Protein AF-X1AQZ6-F1 (afdb_monomer_lite)

Foldseek 3Di:
DVVVLVVVVLVVLVVLLVLVVQLVVLLVVLVVLVPDPDRDPVSVVVNLVSLLSNLVSLVLLLCQAPVDPQPADPNDGDDDDPPRHHLVSQVFPVVQLVVFAADSVQQVLSVQQNVPSVPPPPPPPLPDDPNNDRDPSVSSSVRSVSSVVSSLVRGDPVCVCSNPVPPD

pLDDT: mean 79.29, std 16.08, range [30.14, 97.0]

Sequence (168 aa):
MKLKKDKKLEKIAEDVKYEIYMFRLTTKYLYCYSNKVNTNEKDKFLINVLLESFGIHAYNLFKFFYQGEREKKNNRQIKRKSSDVIAEDFHIRRRFFRSDRTPKQKLKIIENKRNKQIAHLTYNRIYKNKRTKPWNFGLISKYMEQTIEAFIKSLPAKHDRLFNQNQR

Organism: NCBI:txid412755

Radius of gyration: 17.62 Å; chains: 1; bounding box: 47×35×47 Å

Structure (mmCIF, N/CA/C/O backbone):
data_AF-X1AQZ6-F1
#
_entry.id   AF-X1AQZ6-F1
#
loop_
_atom_site.group_PDB
_atom_site.id
_atom_site.type_symbol
_atom_site.label_atom_id
_atom_site.label_alt_id
_atom_site.label_comp_id
_atom_site.label_asym_id
_atom_site.label_entity_id
_atom_site.label_seq_id
_atom_site.pdbx_PDB_ins_code
_atom_site.Cartn_x
_atom_site.Cartn_y
_atom_site.Cartn_z
_atom_site.occupancy
_atom_site.B_iso_or_equiv
_atom_site.auth_seq_id
_atom_site.auth_comp_id
_atom_site.auth_asym_id
_atom_site.auth_atom_id
_atom_site.pdbx_PDB_model_num
ATOM 1 N N . MET A 1 1 ? 26.313 6.372 -17.612 1.00 50.22 1 MET A N 1
ATOM 2 C CA . MET A 1 1 ? 24.942 6.926 -17.451 1.00 50.22 1 MET A CA 1
ATOM 3 C C . MET A 1 1 ? 23.898 5.885 -17.005 1.00 50.22 1 MET A C 1
ATOM 5 O O . MET A 1 1 ? 23.156 6.187 -16.080 1.00 50.22 1 MET A O 1
ATOM 9 N N . LYS A 1 2 ? 23.870 4.655 -17.564 1.00 50.53 2 LYS A N 1
ATOM 10 C CA . LYS A 1 2 ? 22.982 3.547 -17.116 1.00 50.53 2 LYS A CA 1
ATOM 11 C C . LYS A 1 2 ? 23.160 3.145 -15.636 1.00 50.53 2 LYS A C 1
ATOM 13 O O . LYS A 1 2 ? 22.180 3.113 -14.906 1.00 50.53 2 LYS A O 1
ATOM 18 N N . LEU A 1 3 ? 24.399 2.979 -15.160 1.00 50.09 3 LEU A N 1
ATOM 19 C CA . LEU A 1 3 ? 24.708 2.601 -13.764 1.00 50.09 3 LEU A CA 1
ATOM 20 C C . LEU A 1 3 ? 24.138 3.553 -12.690 1.00 50.09 3 LEU A C 1
ATOM 22 O O . LEU A 1 3 ? 23.701 3.096 -11.640 1.00 50.09 3 LEU A O 1
ATOM 26 N N . LYS A 1 4 ? 24.101 4.873 -12.941 1.00 56.81 4 LYS A N 1
ATOM 27 C CA . LYS A 1 4 ? 23.500 5.847 -12.003 1.00 56.81 4 LYS A CA 1
ATOM 28 C C . LYS A 1 4 ? 21.971 5.731 -11.943 1.00 56.81 4 LYS A C 1
ATOM 30 O O . LYS A 1 4 ? 21.385 6.006 -10.901 1.00 56.81 4 LYS A O 1
ATOM 35 N N . LYS A 1 5 ? 21.330 5.342 -13.051 1.00 62.75 5 LYS A N 1
ATOM 36 C CA . LYS A 1 5 ? 19.875 5.147 -13.123 1.00 62.75 5 LYS A CA 1
ATOM 37 C C . LYS A 1 5 ? 19.458 3.855 -12.417 1.00 62.75 5 LYS A C 1
ATOM 39 O O . LYS A 1 5 ? 18.471 3.871 -11.691 1.00 62.75 5 LYS A O 1
ATOM 44 N N . ASP A 1 6 ? 20.256 2.800 -12.559 1.00 68.44 6 ASP A N 1
ATOM 45 C CA . ASP A 1 6 ? 20.024 1.508 -11.905 1.00 68.44 6 ASP A CA 1
ATOM 46 C C . ASP A 1 6 ? 20.158 1.616 -10.375 1.00 68.44 6 ASP A C 1
ATOM 48 O O . ASP A 1 6 ? 19.221 1.260 -9.669 1.00 68.44 6 ASP A O 1
ATOM 52 N N . LYS A 1 7 ? 21.223 2.252 -9.857 1.00 74.12 7 LYS A N 1
ATOM 53 C CA . LYS A 1 7 ? 21.372 2.508 -8.406 1.00 74.12 7 LYS A CA 1
ATOM 54 C C . LYS A 1 7 ? 20.237 3.352 -7.814 1.00 74.12 7 LYS A C 1
ATOM 56 O O . LYS A 1 7 ? 19.836 3.165 -6.670 1.00 74.12 7 LYS A O 1
ATOM 61 N N . LYS A 1 8 ? 19.707 4.308 -8.587 1.00 82.00 8 LYS A N 1
ATOM 62 C CA . LYS A 1 8 ? 18.558 5.120 -8.161 1.00 82.00 8 LYS A CA 1
ATOM 63 C C . LYS A 1 8 ? 17.284 4.275 -8.076 1.00 82.00 8 LYS A C 1
ATOM 65 O O . LYS A 1 8 ? 16.515 4.457 -7.142 1.00 82.00 8 LYS A O 1
ATOM 70 N N . LEU A 1 9 ? 17.065 3.374 -9.035 1.00 82.88 9 LEU A N 1
ATOM 71 C CA . LEU A 1 9 ? 15.925 2.455 -9.026 1.00 82.88 9 LEU A CA 1
ATOM 72 C C . LEU A 1 9 ? 16.009 1.441 -7.883 1.00 82.88 9 LEU A C 1
ATOM 74 O O . LEU A 1 9 ? 14.980 1.148 -7.293 1.00 82.88 9 LEU A O 1
ATOM 78 N N . GLU A 1 10 ? 17.203 0.958 -7.537 1.00 86.00 10 GLU A N 1
ATOM 79 C CA . GLU A 1 10 ? 17.416 0.083 -6.374 1.00 86.00 10 GLU A CA 1
ATOM 80 C C . GLU A 1 10 ? 17.011 0.772 -5.068 1.00 86.00 10 GLU A C 1
ATOM 82 O O . GLU A 1 10 ? 16.188 0.236 -4.333 1.00 86.00 10 GLU A O 1
ATOM 87 N N . LYS A 1 11 ? 17.484 2.004 -4.833 1.00 87.19 11 LYS A N 1
ATOM 88 C CA . LYS A 1 11 ? 17.088 2.788 -3.652 1.00 87.19 11 LYS A CA 1
ATOM 89 C C . LYS A 1 11 ? 15.577 3.030 -3.594 1.00 87.19 11 LYS A C 1
ATOM 91 O O . LYS A 1 11 ? 14.946 2.861 -2.561 1.00 87.19 11 LYS A O 1
ATOM 96 N N . ILE A 1 12 ? 14.976 3.391 -4.725 1.00 89.19 12 ILE A N 1
ATOM 97 C CA . ILE A 1 12 ? 13.521 3.553 -4.813 1.00 89.19 12 ILE A CA 1
ATOM 98 C C . ILE A 1 12 ? 12.805 2.220 -4.539 1.00 89.19 12 ILE A C 1
ATOM 100 O O . ILE A 1 12 ? 11.736 2.209 -3.934 1.00 89.19 12 ILE A O 1
ATOM 104 N N . ALA A 1 13 ? 13.360 1.090 -4.984 1.00 90.94 13 ALA A N 1
ATOM 105 C CA . ALA A 1 13 ? 12.798 -0.227 -4.704 1.00 90.94 13 ALA A CA 1
ATOM 106 C C . ALA A 1 13 ? 12.779 -0.513 -3.198 1.00 90.94 13 ALA A C 1
ATOM 108 O O . ALA A 1 13 ? 11.795 -1.059 -2.711 1.00 90.94 13 ALA A O 1
ATOM 109 N N . GLU A 1 14 ? 13.821 -0.119 -2.461 1.00 90.81 14 GLU A N 1
ATOM 110 C CA . GLU A 1 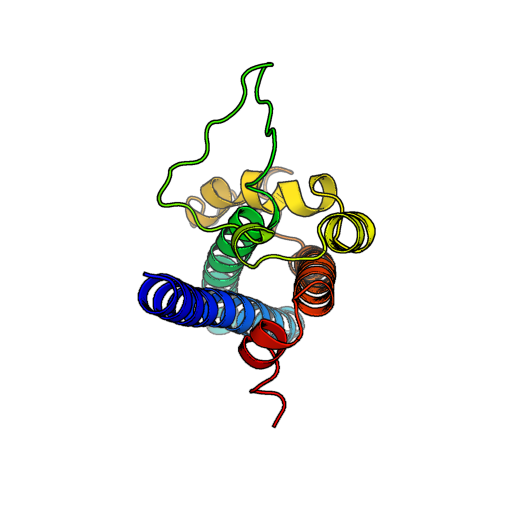14 ? 13.867 -0.217 -0.996 1.00 90.81 14 GLU A CA 1
ATOM 111 C C . GLU A 1 14 ? 12.757 0.604 -0.331 1.00 90.81 14 GLU A C 1
ATOM 113 O O . GLU A 1 14 ? 12.055 0.078 0.532 1.00 90.81 14 GLU A O 1
ATOM 118 N N . ASP A 1 15 ? 12.520 1.834 -0.791 1.00 91.31 15 ASP A N 1
ATOM 119 C CA . ASP A 1 15 ? 11.417 2.663 -0.289 1.00 91.31 15 ASP A CA 1
ATOM 120 C C . ASP A 1 15 ? 10.054 1.999 -0.570 1.00 91.31 15 ASP A C 1
ATOM 122 O O . ASP A 1 15 ? 9.205 1.884 0.313 1.00 91.31 15 ASP A O 1
ATOM 126 N N . VAL A 1 16 ? 9.843 1.472 -1.784 1.00 93.06 16 VAL A N 1
ATOM 127 C CA . VAL A 1 16 ? 8.596 0.766 -2.137 1.00 93.06 16 VAL A CA 1
ATOM 128 C C . VAL A 1 16 ? 8.434 -0.526 -1.325 1.00 93.06 16 VAL A C 1
ATOM 130 O O . VAL A 1 16 ? 7.323 -0.838 -0.890 1.00 93.06 16 VAL A O 1
ATOM 133 N N . LYS A 1 17 ? 9.516 -1.276 -1.071 1.00 93.88 17 LYS A N 1
ATOM 134 C CA . LYS A 1 17 ? 9.494 -2.439 -0.168 1.00 93.88 17 LYS A CA 1
ATOM 135 C C . LYS A 1 17 ? 9.070 -2.036 1.234 1.00 93.88 17 LYS A C 1
ATOM 137 O O . LYS A 1 17 ? 8.258 -2.740 1.826 1.00 93.88 17 LYS A O 1
ATOM 142 N N . TYR A 1 18 ? 9.629 -0.948 1.760 1.00 94.75 18 TYR A N 1
ATOM 143 C CA . TYR A 1 18 ? 9.287 -0.441 3.082 1.00 94.75 18 TYR A CA 1
ATOM 144 C C . TYR A 1 18 ? 7.790 -0.131 3.168 1.00 94.75 18 TYR A C 1
ATOM 146 O O . TYR A 1 18 ? 7.124 -0.593 4.091 1.00 94.75 18 TYR A O 1
ATOM 154 N N . GLU A 1 19 ? 7.232 0.542 2.161 1.00 95.88 19 GLU A N 1
ATOM 155 C CA . GLU A 1 19 ? 5.796 0.831 2.091 1.00 95.88 19 GLU A CA 1
ATOM 156 C C . GLU A 1 19 ? 4.941 -0.449 2.039 1.00 95.88 19 GLU A C 1
ATOM 158 O O . GLU A 1 19 ? 3.963 -0.570 2.780 1.00 95.88 19 GLU A O 1
ATOM 163 N N . ILE A 1 20 ? 5.322 -1.443 1.223 1.00 96.19 20 ILE A N 1
ATOM 164 C CA . ILE A 1 20 ? 4.647 -2.756 1.164 1.00 96.19 20 ILE A CA 1
ATOM 165 C C . ILE A 1 20 ? 4.726 -3.473 2.517 1.00 96.19 20 ILE A C 1
ATOM 167 O O . ILE A 1 20 ? 3.729 -4.019 2.995 1.00 96.19 20 ILE A O 1
ATOM 171 N N . TYR A 1 21 ? 5.903 -3.481 3.138 1.00 95.94 21 TYR A N 1
ATOM 172 C CA . TYR A 1 21 ? 6.139 -4.130 4.421 1.00 95.94 21 TYR A CA 1
ATOM 173 C C . TYR A 1 21 ? 5.298 -3.491 5.523 1.00 95.94 21 TYR A C 1
ATOM 175 O O . TYR A 1 21 ? 4.549 -4.189 6.204 1.00 95.94 21 TYR A O 1
ATOM 183 N N . MET A 1 22 ? 5.348 -2.166 5.650 1.00 96.81 22 MET A N 1
ATOM 184 C CA . MET A 1 22 ? 4.572 -1.431 6.643 1.00 96.81 22 MET A CA 1
ATOM 185 C C . MET A 1 22 ? 3.066 -1.586 6.425 1.00 96.81 22 MET A C 1
ATOM 187 O O . MET A 1 22 ? 2.316 -1.780 7.383 1.00 96.81 22 MET A O 1
ATOM 191 N N . PHE A 1 23 ? 2.607 -1.583 5.173 1.00 96.25 23 PHE A N 1
ATOM 192 C CA . PHE A 1 23 ? 1.212 -1.855 4.840 1.00 96.25 23 PHE A CA 1
ATOM 193 C C . PHE A 1 23 ? 0.755 -3.249 5.299 1.00 96.25 23 PHE A C 1
ATOM 195 O O . PHE A 1 23 ? -0.290 -3.392 5.941 1.00 96.25 23 PHE A O 1
ATOM 202 N N . ARG A 1 24 ? 1.545 -4.290 5.009 1.00 96.88 24 ARG A N 1
ATOM 203 C CA . ARG A 1 24 ? 1.243 -5.666 5.432 1.00 96.88 24 ARG A CA 1
ATOM 204 C C . ARG A 1 24 ? 1.310 -5.819 6.951 1.00 96.88 24 ARG A C 1
ATOM 206 O O . ARG A 1 24 ? 0.430 -6.446 7.539 1.00 96.88 24 ARG A O 1
ATOM 213 N N . LEU A 1 25 ? 2.313 -5.220 7.591 1.00 96.31 25 LEU A N 1
ATOM 214 C CA . LEU A 1 25 ? 2.515 -5.284 9.036 1.00 96.31 25 LEU A CA 1
ATOM 215 C C . LEU A 1 25 ? 1.361 -4.619 9.795 1.00 96.31 25 LEU A C 1
ATOM 217 O O . LEU A 1 25 ? 0.774 -5.229 10.687 1.00 96.31 25 LEU A O 1
ATOM 221 N N . THR A 1 26 ? 0.987 -3.401 9.400 1.00 94.88 26 THR A N 1
ATOM 222 C CA . THR A 1 26 ? -0.153 -2.685 9.993 1.00 94.88 26 THR A CA 1
ATOM 223 C C . THR A 1 26 ? -1.459 -3.439 9.776 1.00 94.88 26 THR A C 1
ATOM 225 O O . THR A 1 26 ? -2.225 -3.600 10.721 1.00 94.88 26 THR A O 1
ATOM 228 N N . THR A 1 27 ? -1.683 -3.994 8.581 1.00 94.31 27 THR A N 1
ATOM 229 C CA . THR A 1 27 ? -2.840 -4.858 8.296 1.00 94.31 27 THR A CA 1
ATOM 230 C C . THR A 1 27 ? -2.890 -6.065 9.235 1.00 94.31 27 THR A C 1
ATOM 232 O O . THR A 1 27 ? -3.934 -6.338 9.828 1.00 94.31 27 THR A O 1
ATOM 235 N N . LYS A 1 28 ? -1.771 -6.784 9.393 1.00 94.81 28 LYS A N 1
ATOM 236 C CA . LYS A 1 28 ? -1.671 -7.957 10.273 1.00 94.81 28 LYS A CA 1
ATOM 237 C C . LYS A 1 28 ? -2.046 -7.595 11.708 1.00 94.81 28 LYS A C 1
ATOM 239 O O . LYS A 1 28 ? -2.908 -8.247 12.292 1.00 94.81 28 LYS A O 1
ATOM 244 N N . TYR A 1 29 ? -1.452 -6.535 12.255 1.00 93.44 29 TYR A N 1
ATOM 245 C CA . TYR A 1 29 ? -1.768 -6.103 13.615 1.00 93.44 29 TYR A CA 1
ATOM 246 C C . TYR A 1 29 ? -3.209 -5.604 13.744 1.00 93.44 29 TYR A C 1
ATOM 248 O O . TYR A 1 29 ? -3.872 -5.950 14.718 1.00 93.44 29 TYR A O 1
ATOM 256 N N . LEU A 1 30 ? -3.749 -4.885 12.755 1.00 90.94 30 LEU A N 1
ATOM 257 C CA . LEU A 1 30 ? -5.160 -4.486 12.759 1.00 90.94 30 LEU A CA 1
ATOM 258 C C . LEU A 1 30 ? -6.095 -5.691 12.872 1.00 90.94 30 LEU A C 1
ATOM 260 O O . LEU A 1 30 ? -7.036 -5.632 13.660 1.00 90.94 30 LEU A O 1
ATOM 264 N N . TYR A 1 31 ? -5.830 -6.792 12.165 1.00 90.81 31 TYR A N 1
ATOM 265 C CA . TYR A 1 31 ? -6.598 -8.028 12.344 1.00 90.81 31 TYR A CA 1
ATOM 266 C C . TYR A 1 31 ? -6.451 -8.615 13.754 1.00 90.81 31 TYR A C 1
ATOM 268 O O . TYR A 1 31 ? -7.452 -9.003 14.353 1.00 90.81 31 TYR A O 1
ATOM 276 N N . CYS A 1 32 ? -5.236 -8.645 14.311 1.00 89.31 32 CYS A N 1
ATOM 277 C CA . CYS A 1 32 ? -5.001 -9.158 15.664 1.00 89.31 32 CYS A CA 1
ATOM 278 C C . CYS A 1 32 ? -5.745 -8.355 16.742 1.00 89.31 32 CYS A C 1
ATOM 280 O O . CYS A 1 32 ? -6.300 -8.948 17.664 1.00 89.31 32 CYS A O 1
ATOM 282 N N . TYR A 1 33 ? -5.766 -7.023 16.641 1.00 85.12 33 TYR A N 1
ATOM 283 C CA . TYR A 1 33 ? -6.387 -6.166 17.656 1.00 85.12 33 TYR A CA 1
ATOM 284 C C . TYR A 1 33 ? -7.892 -5.966 17.444 1.00 85.12 33 TYR A C 1
ATOM 286 O O . TYR A 1 33 ? -8.626 -5.897 18.426 1.00 85.12 33 TYR A O 1
ATOM 294 N N . SER A 1 34 ? -8.377 -5.931 16.196 1.00 80.88 34 SER A N 1
ATOM 295 C CA . SER A 1 34 ? -9.806 -5.705 15.909 1.00 80.88 34 SER A CA 1
ATOM 296 C C . SER A 1 34 ? -10.694 -6.906 16.245 1.00 80.88 34 SER A C 1
ATOM 298 O O . SER A 1 34 ? -11.887 -6.731 16.460 1.00 80.88 34 SER A O 1
ATOM 300 N N . ASN A 1 35 ? -10.130 -8.117 16.297 1.00 78.19 35 ASN A N 1
ATOM 301 C CA . ASN A 1 35 ? -10.875 -9.348 16.585 1.00 78.19 35 ASN A CA 1
ATOM 302 C C . ASN A 1 35 ? -10.956 -9.685 18.087 1.00 78.19 35 ASN A C 1
ATOM 304 O O . ASN A 1 35 ? -11.529 -10.710 18.454 1.00 78.19 35 ASN A O 1
ATOM 308 N N . LYS A 1 36 ? -10.378 -8.863 18.974 1.00 78.88 36 LYS A N 1
ATOM 309 C CA . LYS A 1 36 ? -10.443 -9.102 20.421 1.00 78.88 36 LYS A CA 1
ATOM 310 C C . LYS A 1 36 ? -11.838 -8.772 20.961 1.00 78.88 36 LYS A C 1
ATOM 312 O O . LYS A 1 36 ? -12.283 -7.635 20.850 1.00 78.88 36 LYS A O 1
ATOM 317 N N . VAL A 1 37 ? -12.473 -9.746 21.620 1.00 61.94 37 VAL A N 1
ATOM 318 C CA . VAL A 1 37 ? -13.836 -9.643 22.188 1.00 61.94 37 VAL A CA 1
ATOM 319 C C . VAL A 1 37 ? -13.948 -8.562 23.278 1.00 61.94 37 VAL A C 1
ATOM 321 O O . VAL A 1 37 ? -14.995 -7.938 23.399 1.00 61.94 37 VAL A O 1
ATOM 324 N N . ASN A 1 38 ? -12.863 -8.268 24.007 1.00 66.62 38 ASN A N 1
ATOM 325 C CA . ASN A 1 38 ? -12.813 -7.231 25.047 1.00 66.62 38 ASN A CA 1
ATOM 326 C C . ASN A 1 38 ? -11.658 -6.248 24.800 1.00 66.62 38 ASN A C 1
ATOM 328 O O . ASN A 1 38 ? -10.570 -6.382 25.359 1.00 66.62 38 ASN A O 1
ATOM 332 N N . THR A 1 39 ? -11.883 -5.259 23.934 1.00 71.50 39 THR A N 1
ATOM 333 C CA . THR A 1 39 ? -10.889 -4.224 23.610 1.00 71.50 39 THR A CA 1
ATOM 334 C C . THR A 1 39 ? -10.776 -3.205 24.752 1.00 71.50 39 THR A C 1
ATOM 336 O O . THR A 1 39 ? -11.651 -2.350 24.924 1.00 71.50 39 THR A O 1
ATOM 339 N N . ASN A 1 40 ? -9.694 -3.269 25.533 1.00 81.56 40 ASN A N 1
ATOM 340 C CA . ASN A 1 40 ? -9.397 -2.258 26.555 1.00 81.56 40 ASN A CA 1
ATOM 341 C C . ASN A 1 40 ? -8.988 -0.910 25.914 1.00 81.56 40 ASN A C 1
ATOM 343 O O . ASN A 1 40 ? -8.798 -0.811 24.700 1.00 81.56 40 ASN A O 1
ATOM 347 N N . GLU A 1 41 ? -8.862 0.158 26.709 1.00 77.38 41 GLU A N 1
ATOM 348 C CA . GLU A 1 41 ? -8.502 1.484 26.175 1.00 77.38 41 GLU A CA 1
ATOM 349 C C . GLU A 1 41 ? -7.153 1.490 25.448 1.00 77.38 41 GLU A C 1
ATOM 351 O O . GLU A 1 41 ? -7.048 2.073 24.371 1.00 77.38 41 GLU A O 1
ATOM 356 N N . LYS A 1 42 ? -6.143 0.783 25.975 1.00 79.75 42 LYS A N 1
ATOM 357 C CA . LYS A 1 42 ? -4.820 0.663 25.337 1.00 79.75 42 LYS A CA 1
ATOM 358 C C . LYS A 1 42 ? -4.918 0.049 23.939 1.00 79.75 42 LYS A C 1
ATOM 360 O O . LYS A 1 42 ? -4.316 0.566 23.002 1.00 79.75 42 LYS A O 1
ATOM 365 N N . ASP A 1 43 ? -5.719 -1.002 23.783 1.00 79.94 43 ASP A N 1
ATOM 366 C CA . ASP A 1 43 ? -5.971 -1.637 22.492 1.00 79.94 43 ASP A CA 1
ATOM 367 C C . ASP A 1 43 ? -6.694 -0.670 21.532 1.00 79.94 43 ASP A C 1
ATOM 369 O O . ASP A 1 43 ? -6.361 -0.631 20.350 1.00 79.94 43 ASP A O 1
ATOM 373 N N . LYS A 1 44 ? -7.617 0.177 22.016 1.00 78.50 44 LYS A N 1
ATOM 374 C CA . LYS A 1 44 ? -8.267 1.214 21.185 1.00 78.50 44 LYS A CA 1
ATOM 375 C C . LYS A 1 44 ? -7.275 2.271 20.693 1.00 78.50 44 LYS A C 1
ATOM 377 O O . LYS A 1 44 ? -7.303 2.621 19.513 1.00 78.50 44 LYS A O 1
ATOM 382 N N . PHE A 1 45 ? -6.391 2.760 21.566 1.00 81.38 45 PHE A N 1
ATOM 383 C CA . PHE A 1 45 ? -5.328 3.692 21.170 1.00 81.38 45 PHE A CA 1
ATOM 384 C C . PHE A 1 45 ? -4.418 3.071 20.112 1.00 81.38 45 PHE A C 1
ATOM 386 O O . PHE A 1 45 ? -4.146 3.695 19.087 1.00 81.38 45 PHE A O 1
ATOM 393 N N . LEU A 1 46 ? -4.009 1.819 20.318 1.00 84.94 46 LEU A N 1
ATOM 394 C CA . LEU A 1 46 ? -3.157 1.116 19.372 1.00 84.94 46 LEU A CA 1
ATOM 395 C C . LEU A 1 46 ? -3.852 0.886 18.024 1.00 84.94 46 LEU A C 1
ATOM 397 O O . LEU A 1 46 ? -3.235 1.104 16.986 1.00 84.94 46 LEU A O 1
ATOM 401 N N . ILE A 1 47 ? -5.138 0.522 18.012 1.00 84.38 47 ILE A N 1
ATOM 402 C CA . ILE A 1 47 ? -5.927 0.404 16.774 1.00 84.38 47 ILE A CA 1
ATOM 403 C C . ILE A 1 47 ? -5.932 1.725 15.998 1.00 84.38 47 ILE A C 1
ATOM 405 O O . ILE A 1 47 ? -5.763 1.706 14.781 1.00 84.38 47 ILE A O 1
ATOM 409 N N . ASN A 1 48 ? -6.079 2.867 16.673 1.00 82.69 48 ASN A N 1
ATOM 410 C CA . ASN A 1 48 ? -6.062 4.171 16.006 1.00 82.69 48 ASN A CA 1
ATOM 411 C C . ASN A 1 48 ? -4.697 4.468 15.371 1.00 82.69 48 ASN A C 1
ATOM 413 O O . ASN A 1 48 ? -4.641 4.794 14.186 1.00 82.69 48 ASN A O 1
ATOM 417 N N . VAL A 1 49 ? -3.605 4.260 16.112 1.00 86.62 49 VAL A N 1
ATOM 418 C CA . VAL A 1 49 ? -2.234 4.421 15.591 1.00 86.62 49 VAL A CA 1
ATOM 419 C C . VAL A 1 49 ? -1.993 3.503 14.387 1.00 86.62 49 VAL A C 1
ATOM 421 O O . VAL A 1 49 ? -1.441 3.919 13.366 1.00 86.62 49 VAL A O 1
ATOM 424 N N . LEU A 1 50 ? -2.457 2.254 14.467 1.00 89.81 50 LEU A N 1
ATOM 425 C CA . LEU A 1 50 ? -2.354 1.293 13.374 1.00 89.81 50 LEU A CA 1
ATOM 426 C C . LEU A 1 50 ? -3.183 1.712 12.153 1.00 89.81 50 LEU A C 1
ATOM 428 O O . LEU A 1 50 ? -2.708 1.557 11.031 1.00 89.81 50 LEU A O 1
ATOM 432 N N . LEU A 1 51 ? -4.390 2.255 12.341 1.00 87.00 51 LEU A N 1
ATOM 433 C CA . LEU A 1 51 ? -5.232 2.761 11.251 1.00 87.00 51 LEU A CA 1
ATOM 434 C C . LEU A 1 51 ? -4.614 3.983 10.565 1.00 87.00 51 LEU A C 1
ATOM 436 O O . LEU A 1 51 ? -4.707 4.104 9.341 1.00 87.00 51 LEU A O 1
ATOM 440 N N . GLU A 1 52 ? -3.973 4.872 11.323 1.00 85.06 52 GLU A N 1
ATOM 441 C CA . GLU A 1 52 ? -3.245 6.019 10.775 1.00 85.06 52 GLU A CA 1
ATOM 442 C C . GLU A 1 52 ? -2.066 5.567 9.919 1.00 85.06 52 GLU A C 1
ATOM 444 O O . GLU A 1 52 ? -1.973 5.946 8.747 1.00 85.06 52 GLU A O 1
ATOM 449 N N . SER A 1 53 ? -1.211 4.703 10.472 1.00 90.81 53 SER A N 1
ATOM 450 C CA . SER A 1 53 ? -0.067 4.148 9.748 1.00 90.81 53 SER A CA 1
ATOM 451 C C . SER A 1 53 ? -0.528 3.371 8.509 1.00 90.81 53 SER A C 1
ATOM 453 O O . SER A 1 53 ? -0.063 3.644 7.401 1.00 90.81 53 SER A O 1
ATOM 455 N N . PHE A 1 54 ? -1.533 2.500 8.646 1.00 92.38 54 PHE A N 1
ATOM 456 C CA . PHE A 1 54 ? -2.158 1.797 7.524 1.00 92.38 54 PHE A CA 1
ATOM 457 C C . PHE A 1 54 ? -2.624 2.766 6.433 1.00 92.38 54 PHE A C 1
ATOM 459 O O . PHE A 1 54 ? -2.334 2.560 5.256 1.00 92.38 54 PHE A O 1
ATOM 466 N N . GLY A 1 55 ? -3.321 3.844 6.805 1.00 89.31 55 GLY A N 1
ATOM 467 C CA . GLY A 1 55 ? -3.826 4.841 5.865 1.00 89.31 55 GLY A CA 1
ATOM 468 C C . GLY A 1 55 ? -2.719 5.574 5.101 1.00 89.31 55 GLY A C 1
ATOM 469 O O . GLY A 1 55 ? -2.881 5.834 3.906 1.00 89.31 55 GLY A O 1
ATOM 470 N N . ILE A 1 56 ? -1.598 5.879 5.763 1.00 90.69 56 ILE A N 1
ATOM 471 C CA . ILE A 1 56 ? -0.419 6.506 5.146 1.00 90.69 56 ILE A CA 1
ATOM 472 C C . ILE A 1 56 ? 0.193 5.568 4.102 1.00 90.69 56 ILE A C 1
ATOM 474 O O . ILE A 1 56 ? 0.280 5.938 2.928 1.00 90.69 56 ILE A O 1
ATOM 478 N N . HIS A 1 57 ? 0.535 4.341 4.500 1.00 94.31 57 HIS A N 1
ATOM 479 C CA . HIS A 1 57 ? 1.199 3.381 3.614 1.00 94.31 57 HIS A CA 1
ATOM 480 C C . HIS A 1 57 ? 0.284 2.938 2.464 1.00 94.31 57 HIS A C 1
ATOM 482 O O . HIS A 1 57 ? 0.691 2.907 1.301 1.00 94.31 57 HIS A O 1
ATOM 488 N N . ALA A 1 58 ? -1.005 2.709 2.740 1.00 93.69 58 ALA A N 1
ATOM 489 C CA . ALA A 1 58 ? -1.998 2.415 1.709 1.00 93.69 58 ALA A CA 1
ATOM 490 C C . ALA A 1 58 ? -2.114 3.549 0.679 1.00 93.69 58 ALA A C 1
ATOM 492 O O . ALA A 1 58 ? -2.285 3.288 -0.513 1.00 93.69 58 ALA A O 1
ATOM 493 N N . TYR A 1 59 ? -2.027 4.810 1.115 1.00 91.81 59 TYR A N 1
ATOM 494 C CA . TYR A 1 59 ? -2.069 5.961 0.216 1.00 91.81 59 TYR A CA 1
ATOM 495 C C . TYR A 1 59 ? -0.805 6.079 -0.634 1.00 91.81 59 TYR A C 1
ATOM 497 O O . TYR A 1 59 ? -0.926 6.275 -1.844 1.00 91.81 59 TYR A O 1
ATOM 505 N N . ASN A 1 60 ? 0.380 5.917 -0.045 1.00 92.00 60 ASN A N 1
ATOM 506 C CA . ASN A 1 60 ? 1.641 5.950 -0.789 1.00 92.00 60 ASN A CA 1
ATOM 507 C C . ASN A 1 60 ? 1.662 4.869 -1.877 1.00 92.00 60 ASN A C 1
ATOM 509 O O . ASN A 1 60 ? 1.908 5.178 -3.045 1.00 92.00 60 ASN A O 1
ATOM 513 N N . LEU A 1 61 ? 1.268 3.639 -1.536 1.00 94.56 61 LEU A N 1
ATOM 514 C CA . LEU A 1 61 ? 1.126 2.541 -2.495 1.00 94.56 61 LEU A CA 1
ATOM 515 C C . LEU A 1 61 ? 0.052 2.822 -3.551 1.00 94.56 61 LEU A C 1
ATOM 517 O O . LEU A 1 61 ? 0.282 2.626 -4.744 1.00 94.56 61 LEU A O 1
ATOM 521 N N . PHE A 1 62 ? -1.112 3.346 -3.154 1.00 93.12 62 PHE A N 1
ATOM 522 C CA . PHE A 1 62 ? -2.151 3.741 -4.107 1.00 93.12 62 PHE A CA 1
ATOM 523 C C . PHE A 1 62 ? -1.625 4.767 -5.119 1.00 93.12 62 PHE A C 1
ATOM 525 O O . PHE A 1 62 ? -1.874 4.641 -6.319 1.00 93.12 62 PHE A O 1
ATOM 532 N N . LYS A 1 63 ? -0.875 5.773 -4.663 1.00 89.94 63 LYS A N 1
ATOM 533 C CA . LYS A 1 63 ? -0.261 6.760 -5.551 1.00 89.94 63 LYS A CA 1
ATOM 534 C C . LYS A 1 63 ? 0.787 6.099 -6.440 1.00 89.94 63 LYS A C 1
ATOM 536 O O . LYS A 1 63 ? 0.677 6.228 -7.650 1.00 89.94 63 LYS A O 1
ATOM 541 N N . PHE A 1 64 ? 1.689 5.292 -5.899 1.00 91.75 64 PHE A N 1
ATOM 542 C CA . PHE A 1 64 ? 2.681 4.561 -6.689 1.00 91.75 64 PHE A CA 1
ATOM 543 C C . PHE A 1 64 ? 2.064 3.705 -7.817 1.00 91.75 64 PHE A C 1
ATOM 545 O O . PHE A 1 64 ? 2.534 3.737 -8.957 1.00 91.75 64 PHE A O 1
ATOM 552 N N . PHE A 1 65 ? 0.978 2.974 -7.538 1.00 92.50 65 PHE A N 1
ATOM 553 C CA . PHE A 1 65 ? 0.344 2.080 -8.515 1.00 92.50 65 PHE A CA 1
ATOM 554 C C . PHE A 1 65 ? -0.600 2.785 -9.499 1.00 92.50 65 PHE A C 1
ATOM 556 O O . PHE A 1 65 ? -0.755 2.330 -10.637 1.00 92.50 65 PHE A O 1
ATOM 563 N N . TYR A 1 66 ? -1.272 3.863 -9.081 1.00 88.19 66 TYR A N 1
ATOM 564 C CA . TYR A 1 66 ? -2.370 4.476 -9.846 1.00 88.19 66 TYR A CA 1
ATOM 565 C C . TYR A 1 66 ? -2.151 5.938 -10.236 1.00 88.19 66 TYR A C 1
ATOM 567 O O . TYR A 1 66 ? -3.016 6.518 -10.906 1.00 88.19 66 TYR A O 1
ATOM 575 N N . GLN A 1 67 ? -1.033 6.538 -9.836 1.00 79.00 67 GLN A N 1
ATOM 576 C CA . GLN A 1 67 ? -0.532 7.782 -10.399 1.00 79.00 67 GLN A CA 1
ATOM 577 C C . GLN A 1 67 ? 0.328 7.390 -11.600 1.00 79.00 67 GLN A C 1
ATOM 579 O O . GLN A 1 67 ? 1.381 6.800 -11.437 1.00 79.00 67 GLN A O 1
ATOM 584 N N . GLY A 1 68 ? -0.148 7.614 -12.823 1.00 62.03 68 GLY A N 1
ATOM 585 C CA . GLY A 1 68 ? 0.546 7.109 -14.012 1.00 62.03 68 GLY A CA 1
ATOM 586 C C . GLY A 1 68 ? -0.395 6.815 -15.172 1.00 62.03 68 GLY A C 1
ATOM 587 O O . GLY A 1 68 ? -1.374 6.098 -15.006 1.00 62.03 68 GLY A O 1
ATOM 588 N N . GLU A 1 69 ? -0.065 7.425 -16.312 1.00 52.22 69 GLU A N 1
ATOM 589 C CA . GLU A 1 69 ? -0.779 7.526 -17.593 1.00 52.22 69 GLU A CA 1
ATOM 590 C C . GLU A 1 69 ? -2.222 8.067 -17.562 1.00 52.22 69 GLU A C 1
ATOM 592 O O . GLU A 1 69 ? -3.201 7.371 -17.310 1.00 52.22 69 GLU A O 1
ATOM 597 N N . ARG A 1 70 ? -2.332 9.343 -17.969 1.00 55.03 70 ARG A N 1
ATOM 598 C CA . ARG A 1 70 ? -3.568 10.023 -18.400 1.00 55.03 70 ARG A CA 1
ATOM 599 C C . ARG A 1 70 ? -4.652 10.139 -17.332 1.00 55.03 70 ARG A C 1
ATOM 601 O O . ARG A 1 70 ? -5.837 10.047 -17.644 1.00 55.03 70 ARG A O 1
ATOM 608 N N . GLU A 1 71 ? -4.273 10.405 -16.086 1.00 57.22 71 GLU A N 1
ATOM 609 C CA . GLU A 1 71 ? -5.263 10.794 -15.089 1.00 57.22 71 GLU A CA 1
ATOM 610 C C . GLU A 1 71 ? -5.910 12.118 -15.531 1.00 57.22 71 GLU A C 1
ATOM 612 O O . GLU A 1 71 ? -5.286 13.179 -15.504 1.00 57.22 71 GLU A O 1
ATOM 617 N N . LYS A 1 72 ? -7.142 12.034 -16.042 1.00 57.28 72 LYS A N 1
ATOM 618 C CA . LYS A 1 72 ? -7.942 13.191 -16.431 1.00 57.28 72 LYS A CA 1
ATOM 619 C C . LYS A 1 72 ? -8.801 13.584 -15.241 1.00 57.28 72 LYS A C 1
ATOM 621 O O . LYS A 1 72 ? -9.648 12.808 -14.804 1.00 57.28 72 LYS A O 1
ATOM 626 N N . LYS A 1 73 ? -8.609 14.797 -14.733 1.00 61.00 73 LYS A N 1
ATOM 627 C CA . LYS A 1 73 ? -9.529 15.420 -13.779 1.00 61.00 73 LYS A CA 1
ATOM 628 C C . LYS A 1 73 ? -10.165 16.607 -14.478 1.00 61.00 73 LYS A C 1
ATOM 630 O O . LYS A 1 73 ? -9.453 17.491 -14.943 1.00 61.00 73 LYS A O 1
ATOM 635 N N . ASN A 1 74 ? -11.490 16.595 -14.598 1.00 60.97 74 ASN A N 1
ATOM 636 C CA . ASN A 1 74 ? -12.256 17.624 -15.310 1.00 60.97 74 ASN A CA 1
ATOM 637 C C . ASN A 1 74 ? -11.720 17.858 -16.737 1.00 60.97 74 ASN A C 1
ATOM 639 O O . ASN A 1 74 ? -11.401 18.982 -17.110 1.00 60.97 74 ASN A O 1
ATOM 643 N N . ASN A 1 75 ? -11.519 16.778 -17.502 1.00 62.72 75 ASN A N 1
ATOM 644 C CA . ASN A 1 75 ? -10.942 16.791 -18.857 1.00 62.72 75 ASN A CA 1
ATOM 645 C C . ASN A 1 75 ? -9.506 17.339 -18.986 1.00 62.72 75 ASN A C 1
ATOM 647 O O . ASN A 1 75 ? -8.966 17.351 -20.090 1.00 62.72 75 ASN A O 1
ATOM 651 N N . ARG A 1 76 ? -8.835 17.702 -17.885 1.00 61.12 76 ARG A N 1
ATOM 652 C CA . ARG A 1 76 ? -7.429 18.126 -17.880 1.00 61.12 76 ARG A CA 1
ATOM 653 C C . ARG A 1 76 ? -6.518 16.975 -17.487 1.00 61.12 76 ARG A C 1
ATOM 655 O O . ARG A 1 76 ? -6.768 16.283 -16.500 1.00 61.12 76 ARG A O 1
ATOM 662 N N . GLN A 1 77 ? -5.453 16.783 -18.257 1.00 65.62 77 GLN A N 1
ATOM 663 C CA . GLN A 1 77 ? -4.420 15.802 -17.951 1.00 65.62 77 GLN A CA 1
ATOM 664 C C . GLN A 1 77 ? -3.621 16.281 -16.736 1.00 65.62 77 GLN A C 1
ATOM 666 O O . GLN A 1 77 ? -2.979 17.330 -16.778 1.00 65.62 77 GLN A O 1
ATOM 671 N N . ILE A 1 78 ? -3.661 15.518 -15.646 1.00 66.19 78 ILE A N 1
ATOM 672 C CA . ILE A 1 78 ? -2.819 15.779 -14.484 1.00 66.19 78 ILE A CA 1
ATOM 673 C C . ILE A 1 78 ? -1.384 15.435 -14.885 1.00 66.19 78 ILE A C 1
ATOM 675 O O . ILE A 1 78 ? -1.048 14.270 -15.113 1.00 66.19 78 ILE A O 1
ATOM 679 N N . LYS A 1 79 ? -0.535 16.462 -15.005 1.00 61.56 79 LYS A N 1
ATOM 680 C CA . LYS A 1 79 ? 0.906 16.269 -15.173 1.00 61.56 79 LYS A CA 1
ATOM 681 C C . LYS A 1 79 ? 1.474 15.722 -13.863 1.00 61.56 79 LYS A C 1
ATOM 683 O O . LYS A 1 79 ? 1.341 16.349 -12.813 1.00 61.56 79 LYS A O 1
ATOM 688 N N . ARG A 1 80 ? 2.091 14.541 -13.932 1.00 69.50 80 ARG A N 1
ATOM 689 C CA . ARG A 1 80 ? 2.885 13.969 -12.837 1.00 69.50 80 ARG A CA 1
ATOM 690 C C . ARG A 1 80 ? 4.046 14.918 -12.522 1.00 69.50 80 ARG A C 1
ATOM 692 O O . ARG A 1 80 ? 4.645 15.449 -13.460 1.00 69.50 80 ARG A O 1
ATOM 699 N N . LYS A 1 81 ? 4.400 15.110 -11.245 1.00 71.69 81 LYS A N 1
ATOM 700 C CA . LYS A 1 81 ? 5.670 15.777 -10.923 1.00 71.69 81 LYS A CA 1
ATOM 701 C C . LYS A 1 81 ? 6.823 14.871 -11.357 1.00 71.69 81 LYS A C 1
ATOM 703 O O . LYS A 1 81 ? 6.736 13.651 -11.253 1.00 71.69 81 LYS A O 1
ATOM 708 N N . SER A 1 82 ? 7.914 15.446 -11.849 1.00 68.12 82 SER A N 1
ATOM 709 C CA . SER A 1 82 ? 9.093 14.672 -12.271 1.00 68.12 82 SER A CA 1
ATOM 710 C C . SER A 1 82 ? 9.739 13.885 -11.123 1.00 68.12 82 SER A C 1
ATOM 712 O O . SER A 1 82 ? 10.431 12.902 -11.374 1.00 68.12 82 SER A O 1
ATOM 714 N N . SER A 1 83 ? 9.488 14.305 -9.881 1.00 72.88 83 SER A N 1
ATOM 715 C CA . SER A 1 83 ? 9.921 13.653 -8.647 1.00 72.88 83 SER A CA 1
ATOM 716 C C . SER A 1 83 ? 9.089 12.433 -8.249 1.00 72.88 83 SER A C 1
ATOM 718 O O . SER A 1 83 ? 9.567 11.633 -7.452 1.00 72.88 83 SER A O 1
ATOM 720 N N . ASP A 1 84 ? 7.855 12.297 -8.745 1.00 79.12 84 ASP A N 1
ATOM 721 C CA . ASP A 1 84 ? 6.963 11.227 -8.297 1.00 79.12 84 ASP A CA 1
ATOM 722 C C . ASP A 1 84 ? 7.358 9.913 -8.973 1.00 79.12 84 ASP A C 1
ATOM 724 O O . ASP A 1 84 ? 7.368 9.817 -10.203 1.00 79.12 84 ASP A O 1
ATOM 728 N N . VAL A 1 85 ? 7.637 8.893 -8.168 1.00 85.12 85 VAL A N 1
ATOM 729 C CA . VAL A 1 85 ? 7.921 7.537 -8.641 1.00 85.12 85 VAL A CA 1
ATOM 730 C C . VAL A 1 85 ? 6.614 6.773 -8.827 1.00 85.12 85 VAL A C 1
ATOM 732 O O . VAL A 1 85 ? 5.714 6.856 -7.992 1.00 85.12 85 VAL A O 1
ATOM 735 N N . ILE A 1 86 ? 6.510 6.014 -9.918 1.00 89.50 86 ILE A N 1
ATOM 736 C CA . ILE A 1 86 ? 5.343 5.182 -10.224 1.00 89.50 86 ILE A CA 1
ATOM 737 C C . ILE A 1 86 ? 5.763 3.768 -10.622 1.00 89.50 86 ILE A C 1
ATOM 739 O O . ILE A 1 86 ? 6.889 3.542 -11.062 1.00 89.50 86 ILE A O 1
ATOM 743 N N . ALA A 1 87 ? 4.826 2.823 -10.559 1.00 90.12 87 ALA A N 1
ATOM 744 C CA . ALA A 1 87 ? 5.069 1.427 -10.929 1.00 90.12 87 ALA A CA 1
ATOM 745 C C . ALA A 1 87 ? 5.656 1.260 -12.344 1.00 90.12 87 ALA A C 1
ATOM 747 O O . ALA A 1 87 ? 6.517 0.416 -12.577 1.00 90.12 87 ALA A O 1
ATOM 748 N N . GLU A 1 88 ? 5.237 2.093 -13.299 1.00 88.12 88 GLU A N 1
ATOM 749 C CA . GLU A 1 88 ? 5.748 2.057 -14.673 1.00 88.12 88 GLU A CA 1
ATOM 750 C C . GLU A 1 88 ? 7.226 2.474 -14.809 1.00 88.12 88 GLU A C 1
ATOM 752 O O . GLU A 1 88 ? 7.854 2.091 -15.798 1.00 88.12 88 GLU A O 1
ATOM 757 N N . ASP A 1 89 ? 7.810 3.174 -13.825 1.00 87.75 89 ASP A N 1
ATOM 758 C CA . ASP A 1 89 ? 9.246 3.502 -13.820 1.00 87.75 89 ASP A CA 1
ATOM 759 C C . ASP A 1 89 ? 10.125 2.239 -13.653 1.00 87.75 89 ASP A C 1
ATOM 761 O O . ASP A 1 89 ? 11.302 2.255 -14.011 1.00 87.75 89 ASP A O 1
ATOM 765 N N . PHE A 1 90 ? 9.548 1.121 -13.187 1.00 88.25 90 PHE A N 1
ATOM 766 C CA . PHE A 1 90 ? 10.220 -0.173 -13.000 1.00 88.25 90 PHE A CA 1
ATOM 767 C C . PHE A 1 90 ? 10.229 -1.072 -14.248 1.00 88.25 90 PHE A C 1
ATOM 769 O O . PHE A 1 90 ? 10.580 -2.252 -14.158 1.00 88.25 90 PHE A O 1
ATOM 776 N N . HIS A 1 91 ? 9.866 -0.538 -15.420 1.00 87.88 91 HIS A N 1
ATOM 777 C CA . HIS A 1 91 ? 9.833 -1.281 -16.688 1.00 87.88 91 HIS A CA 1
ATOM 778 C C . HIS A 1 91 ? 8.921 -2.523 -16.658 1.00 87.88 91 HIS A C 1
ATOM 780 O O . HIS A 1 91 ? 9.210 -3.544 -17.279 1.00 87.88 91 HIS A O 1
ATOM 786 N N . ILE A 1 92 ? 7.804 -2.428 -15.936 1.00 89.56 92 ILE A N 1
ATOM 787 C CA . ILE A 1 92 ? 6.815 -3.503 -15.826 1.00 89.56 92 ILE A CA 1
ATOM 788 C C . ILE A 1 92 ? 6.175 -3.869 -17.171 1.00 89.56 92 ILE A C 1
ATOM 790 O O . ILE A 1 92 ? 5.995 -3.030 -18.062 1.00 89.56 92 ILE A O 1
ATOM 794 N N . ARG A 1 93 ? 5.702 -5.112 -17.278 1.00 91.88 93 ARG A N 1
ATOM 795 C CA . ARG A 1 93 ? 4.804 -5.572 -18.347 1.00 91.88 93 ARG A CA 1
ATOM 796 C C . ARG A 1 93 ? 3.428 -4.913 -18.189 1.00 91.88 93 ARG A C 1
ATOM 798 O O . ARG A 1 93 ? 2.505 -5.492 -17.623 1.00 91.88 93 ARG A O 1
ATOM 805 N N . ARG A 1 94 ? 3.276 -3.682 -18.692 1.00 89.00 94 ARG A N 1
ATOM 806 C CA . ARG A 1 94 ? 2.105 -2.811 -18.442 1.00 89.00 94 ARG A CA 1
ATOM 807 C C . ARG A 1 94 ? 0.749 -3.464 -18.705 1.00 89.00 94 ARG A C 1
ATOM 809 O O . ARG A 1 94 ? -0.165 -3.281 -17.910 1.00 89.00 94 ARG A O 1
ATOM 816 N N . ARG A 1 95 ? 0.602 -4.193 -19.819 1.00 89.38 95 ARG A N 1
ATOM 817 C CA . ARG A 1 95 ? -0.669 -4.849 -20.181 1.00 89.38 95 ARG A CA 1
ATOM 818 C C . ARG A 1 95 ? -1.080 -5.867 -19.117 1.00 89.38 95 ARG A C 1
ATOM 820 O O . ARG A 1 95 ? -2.215 -5.823 -18.666 1.00 89.38 95 ARG A O 1
ATOM 827 N N . PHE A 1 96 ? -0.125 -6.690 -18.696 1.00 90.06 96 PHE A N 1
ATOM 828 C CA . PHE A 1 96 ? -0.294 -7.699 -17.655 1.00 90.06 96 PHE A CA 1
ATOM 829 C C . PHE A 1 96 ? -0.564 -7.062 -16.284 1.00 90.06 96 PHE A C 1
ATOM 831 O O . PHE A 1 96 ? -1.521 -7.408 -15.604 1.00 90.06 96 PHE A O 1
ATOM 838 N N . PHE A 1 97 ? 0.195 -6.025 -15.911 1.00 92.81 97 PHE A N 1
ATOM 839 C CA . PHE A 1 97 ? -0.072 -5.303 -14.664 1.00 92.81 97 PHE A CA 1
ATOM 840 C C . PHE A 1 97 ? -1.488 -4.712 -14.629 1.00 92.81 97 PHE A C 1
ATOM 842 O O . PHE A 1 97 ? -2.162 -4.758 -13.604 1.00 92.81 97 PHE A O 1
ATOM 849 N N . ARG A 1 98 ? -1.955 -4.137 -15.745 1.00 90.69 98 ARG A N 1
ATOM 850 C CA . ARG A 1 98 ? -3.280 -3.508 -15.824 1.00 90.69 98 ARG A CA 1
ATOM 851 C C . ARG A 1 98 ? -4.431 -4.511 -15.783 1.00 90.69 98 ARG A C 1
ATOM 853 O O . ARG A 1 98 ? -5.473 -4.124 -15.260 1.00 90.69 98 ARG A O 1
ATOM 860 N N . SER A 1 99 ? -4.266 -5.716 -16.332 1.00 91.62 99 SER A N 1
ATOM 861 C CA . SER A 1 99 ? -5.297 -6.762 -16.294 1.00 91.62 99 SER A CA 1
ATOM 862 C C . SER A 1 99 ? -5.450 -7.369 -14.905 1.00 91.62 99 SER A C 1
ATOM 864 O O . SER A 1 99 ? -6.573 -7.596 -14.465 1.00 91.62 99 SER A O 1
ATOM 866 N N . ASP A 1 100 ? -4.334 -7.576 -14.207 1.00 94.44 100 ASP A N 1
ATOM 867 C CA . ASP A 1 100 ? -4.317 -8.408 -13.002 1.00 94.44 100 ASP A CA 1
ATOM 868 C C . ASP A 1 100 ? -4.505 -7.590 -11.718 1.00 94.44 100 ASP A C 1
ATOM 870 O O . ASP A 1 100 ? -5.007 -8.095 -10.708 1.00 94.44 100 ASP A O 1
ATOM 874 N N . ARG A 1 101 ? -4.139 -6.301 -11.748 1.00 94.88 101 ARG A N 1
ATOM 875 C CA . ARG A 1 101 ? -4.311 -5.407 -10.599 1.00 94.88 101 ARG A CA 1
ATOM 876 C C . ARG A 1 101 ? -5.777 -5.094 -10.333 1.00 94.88 101 ARG A C 1
ATOM 878 O O . ARG A 1 101 ? -6.614 -5.047 -11.234 1.00 94.88 101 ARG A O 1
ATOM 885 N N . THR A 1 102 ? -6.072 -4.708 -9.096 1.00 95.62 102 THR A N 1
ATOM 886 C CA . THR A 1 102 ? -7.413 -4.246 -8.741 1.00 95.62 102 THR A CA 1
ATOM 887 C C . THR A 1 102 ? -7.803 -2.989 -9.542 1.00 95.62 102 THR A C 1
ATOM 889 O O . THR A 1 102 ? -6.996 -2.061 -9.679 1.00 95.62 102 THR A O 1
ATOM 892 N N . PRO A 1 103 ? -9.052 -2.868 -10.034 1.00 92.56 103 PRO A N 1
ATOM 893 C CA . PRO A 1 103 ? -9.546 -1.625 -10.620 1.00 92.56 103 PRO A CA 1
ATOM 894 C C . PRO A 1 103 ? -9.451 -0.442 -9.647 1.00 92.56 103 PRO A C 1
ATOM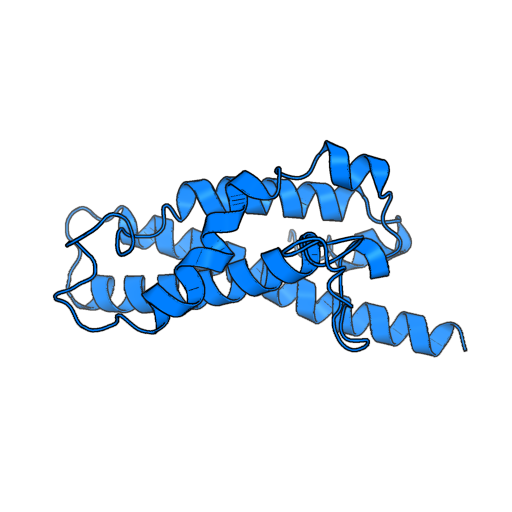 896 O O . PRO A 1 103 ? -9.900 -0.526 -8.501 1.00 92.56 103 PRO A O 1
ATOM 899 N N . LYS A 1 104 ? -8.929 0.700 -10.116 1.00 90.19 104 LYS A N 1
ATOM 900 C CA . LYS A 1 104 ? -8.690 1.910 -9.300 1.00 90.19 104 LYS A CA 1
ATOM 901 C C . LYS A 1 104 ? -9.912 2.337 -8.481 1.00 90.19 104 LYS A C 1
ATOM 903 O O . LYS A 1 104 ? -9.773 2.787 -7.349 1.00 90.19 104 LYS A O 1
ATOM 908 N N . GLN A 1 105 ? -11.112 2.186 -9.037 1.00 89.50 105 GLN A N 1
ATOM 909 C CA . GLN A 1 105 ? -12.384 2.559 -8.416 1.00 89.50 105 GLN A CA 1
ATOM 910 C C . GLN A 1 105 ? -12.598 1.859 -7.068 1.00 89.50 105 GLN A C 1
ATOM 912 O O . GLN A 1 105 ? -13.081 2.496 -6.135 1.00 89.50 105 GLN A O 1
ATOM 917 N N . LYS A 1 106 ? -12.177 0.594 -6.939 1.00 90.44 106 LYS A N 1
ATOM 918 C CA . LYS A 1 106 ? -12.296 -0.179 -5.692 1.00 90.44 106 LYS A CA 1
ATOM 919 C C . LYS A 1 106 ? -11.361 0.331 -4.589 1.00 90.44 106 LYS A C 1
ATOM 921 O O . LYS A 1 106 ? -11.677 0.198 -3.413 1.00 90.44 106 LYS A O 1
ATOM 926 N N . LEU A 1 107 ? -10.249 0.966 -4.965 1.00 90.44 107 LEU A N 1
ATOM 927 C CA . LEU A 1 107 ? -9.260 1.538 -4.044 1.00 90.44 107 LEU A CA 1
ATOM 928 C C . LEU A 1 107 ? -9.359 3.066 -3.901 1.00 90.44 107 LEU A C 1
ATOM 930 O O . LEU A 1 107 ? -8.696 3.649 -3.049 1.00 90.44 107 LEU A O 1
ATOM 934 N N . LYS A 1 108 ? -10.241 3.735 -4.655 1.00 87.00 108 LYS A N 1
ATOM 935 C CA . LYS A 1 108 ? -10.434 5.199 -4.605 1.00 87.00 108 LYS A CA 1
ATOM 936 C C . LYS A 1 108 ? -10.855 5.707 -3.220 1.00 87.00 108 LYS A C 1
ATOM 938 O O . LYS A 1 108 ? -10.680 6.879 -2.894 1.00 87.00 108 LYS A O 1
ATOM 943 N N . ILE A 1 109 ? -11.399 4.824 -2.383 1.00 84.44 109 ILE A N 1
ATOM 944 C CA . ILE A 1 109 ? -11.716 5.135 -0.989 1.00 84.44 109 ILE A CA 1
ATOM 945 C C . ILE A 1 109 ? -10.484 5.579 -0.184 1.00 84.44 109 ILE A C 1
ATOM 947 O O . ILE A 1 109 ? -10.639 6.432 0.687 1.00 84.44 109 ILE A O 1
ATOM 951 N N . ILE A 1 110 ? -9.286 5.082 -0.523 1.00 86.12 110 ILE A N 1
ATOM 952 C CA . ILE A 1 110 ? -8.019 5.455 0.119 1.00 86.12 110 ILE A CA 1
ATOM 953 C C . ILE A 1 110 ? -7.766 6.960 -0.045 1.00 86.12 110 ILE A C 1
ATOM 955 O O . ILE A 1 110 ? -7.561 7.679 0.932 1.00 86.12 110 ILE A O 1
ATOM 959 N N . GLU A 1 111 ? -7.867 7.457 -1.279 1.00 82.38 111 GLU A N 1
ATOM 960 C CA . GLU A 1 111 ? -7.698 8.877 -1.609 1.00 82.38 111 GLU A CA 1
ATOM 961 C C . GLU A 1 111 ? -8.763 9.752 -0.927 1.00 82.38 111 GLU A C 1
ATOM 963 O O . GLU A 1 111 ? -8.453 10.786 -0.338 1.00 82.38 111 GLU A O 1
ATOM 968 N N . ASN A 1 112 ? -10.024 9.313 -0.949 1.00 74.81 112 ASN A N 1
ATOM 969 C CA . ASN A 1 112 ? -11.148 10.092 -0.424 1.00 74.81 112 ASN A CA 1
ATOM 970 C C . ASN A 1 112 ? -11.162 10.220 1.108 1.00 74.81 112 ASN A C 1
ATOM 972 O O . ASN A 1 112 ? -11.756 11.172 1.632 1.00 74.81 112 ASN A O 1
ATOM 976 N N . LYS A 1 113 ? -10.596 9.239 1.824 1.00 71.69 113 LYS A N 1
ATOM 977 C CA . LYS A 1 113 ? -10.671 9.154 3.289 1.00 71.69 113 LYS A CA 1
ATOM 978 C C . LYS A 1 113 ? -9.389 9.548 4.013 1.00 71.69 113 LYS A C 1
ATOM 980 O O . LYS A 1 113 ? -9.507 9.906 5.182 1.00 71.69 113 LYS A O 1
ATOM 985 N N . ARG A 1 114 ? -8.222 9.565 3.353 1.00 71.31 114 ARG A N 1
ATOM 986 C CA . ARG A 1 114 ? -6.929 9.937 3.966 1.00 71.31 114 ARG A CA 1
ATOM 987 C C . ARG A 1 114 ? -7.029 11.218 4.801 1.00 71.31 114 ARG A C 1
ATOM 989 O O . ARG A 1 114 ? -6.863 11.181 6.013 1.00 71.31 114 ARG A O 1
ATOM 996 N N . ASN A 1 115 ? -7.379 12.336 4.164 1.00 63.72 115 ASN A N 1
ATOM 997 C CA . ASN A 1 115 ? -7.401 13.643 4.831 1.00 63.72 115 ASN A CA 1
ATOM 998 C C . ASN A 1 115 ? -8.498 13.751 5.895 1.00 63.72 115 ASN A C 1
ATOM 1000 O O . ASN A 1 115 ? -8.405 14.580 6.787 1.00 63.72 115 ASN A O 1
ATOM 1004 N N . LYS A 1 116 ? -9.555 12.942 5.786 1.00 62.50 116 LYS A N 1
A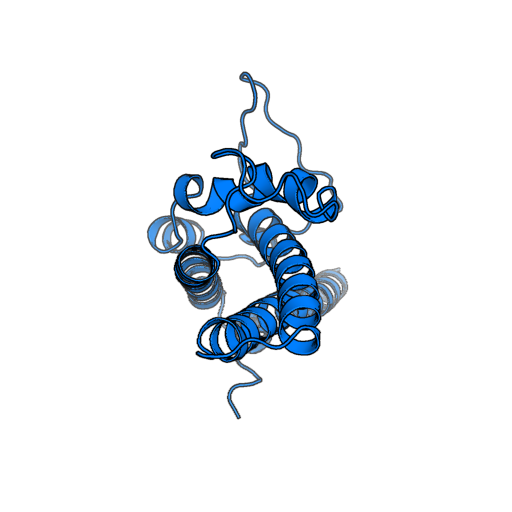TOM 1005 C CA . LYS A 1 116 ? -10.700 13.015 6.696 1.00 62.50 116 LYS A CA 1
ATOM 1006 C C . LYS A 1 116 ? -10.451 12.210 7.957 1.00 62.50 116 LYS A C 1
ATOM 1008 O O . LYS A 1 116 ? -10.799 12.675 9.023 1.00 62.50 116 LYS A O 1
ATOM 1013 N N . GLN A 1 117 ? -9.851 11.029 7.872 1.00 59.53 117 GLN A N 1
ATOM 1014 C CA . GLN A 1 117 ? -9.646 10.224 9.075 1.00 59.53 117 GLN A CA 1
ATOM 1015 C C . GLN A 1 117 ? -8.390 10.606 9.856 1.00 59.53 117 GLN A C 1
ATOM 1017 O O . GLN A 1 117 ? -8.475 10.650 11.076 1.00 59.53 117 GLN A O 1
ATOM 1022 N N . ILE A 1 118 ? -7.306 11.021 9.188 1.00 60.06 118 ILE A N 1
ATOM 1023 C CA . ILE A 1 118 ? -6.129 11.577 9.882 1.00 60.06 118 ILE A CA 1
ATOM 1024 C C . ILE A 1 118 ? -6.504 12.869 10.642 1.00 60.06 118 ILE A C 1
ATOM 1026 O O . ILE A 1 118 ? -5.998 13.123 11.726 1.00 60.06 118 ILE A O 1
ATOM 1030 N N . ALA A 1 119 ? -7.445 13.670 10.121 1.00 53.53 119 ALA A N 1
ATOM 1031 C CA . ALA A 1 119 ? -7.879 14.926 10.748 1.00 53.53 119 ALA A CA 1
ATOM 1032 C C . ALA A 1 119 ? -9.047 14.789 11.751 1.00 53.53 119 ALA A C 1
ATOM 1034 O O . ALA A 1 119 ? -9.453 15.783 12.353 1.00 53.53 119 ALA A O 1
ATOM 1035 N N . HIS A 1 120 ? -9.650 13.605 11.918 1.00 53.94 120 HIS A N 1
ATOM 1036 C CA . HIS A 1 120 ? -10.850 13.419 12.752 1.00 53.94 120 HIS A CA 1
ATOM 1037 C C . HIS A 1 120 ? -10.602 12.540 13.984 1.00 53.94 120 HIS A C 1
ATOM 1039 O O . HIS A 1 120 ? -11.467 11.761 14.373 1.00 53.94 120 HIS A O 1
ATOM 1045 N N . LEU A 1 121 ? -9.470 12.764 14.659 1.00 50.50 121 LEU A N 1
ATOM 1046 C CA . LEU A 1 121 ? -9.160 12.256 16.004 1.00 50.50 121 LEU A CA 1
ATOM 1047 C C . LEU A 1 121 ? -10.050 12.833 17.129 1.00 50.50 121 LEU A C 1
ATOM 1049 O O . LEU A 1 121 ? -9.841 12.550 18.304 1.00 50.50 121 LEU A O 1
ATOM 1053 N N . THR A 1 122 ? -11.080 13.619 16.802 1.00 46.88 122 THR A N 1
ATOM 1054 C CA . THR A 1 122 ? -12.100 14.049 17.765 1.00 46.88 122 THR A CA 1
ATOM 1055 C C . THR A 1 122 ? -13.256 13.042 17.794 1.00 46.88 122 THR A C 1
ATOM 1057 O O . THR A 1 122 ? -14.041 12.922 16.848 1.00 46.88 122 THR A O 1
ATOM 1060 N N . TYR A 1 123 ? -13.349 12.327 18.920 1.00 45.12 123 TYR A N 1
ATOM 1061 C CA . TYR A 1 123 ? -14.211 11.171 19.219 1.00 45.12 123 TYR A CA 1
ATOM 1062 C C . TYR A 1 123 ? -15.666 11.236 18.708 1.00 45.12 123 TYR A C 1
ATOM 1064 O O . TYR A 1 123 ? -16.256 10.212 18.372 1.00 45.12 123 TYR A O 1
ATOM 1072 N N . ASN A 1 124 ? -16.255 12.425 18.565 1.00 48.06 124 ASN A N 1
ATOM 1073 C CA . ASN A 1 124 ? -17.686 12.575 18.292 1.00 48.06 124 ASN A CA 1
ATOM 1074 C C . ASN A 1 124 ? -18.113 12.502 16.817 1.00 48.06 124 ASN A C 1
ATOM 1076 O O . ASN A 1 124 ? -19.315 12.569 16.537 1.00 48.06 124 ASN A O 1
ATOM 1080 N N . ARG A 1 125 ? -17.188 12.383 15.852 1.00 50.03 125 ARG A N 1
ATOM 1081 C CA . ARG A 1 125 ? -17.546 12.417 14.415 1.00 50.03 125 ARG A CA 1
ATOM 1082 C C . ARG A 1 125 ? -17.347 11.105 13.658 1.00 50.03 125 ARG A C 1
ATOM 1084 O O . ARG A 1 125 ? -18.019 10.936 12.641 1.00 50.03 125 ARG A O 1
ATOM 1091 N N . ILE A 1 126 ? -16.534 10.162 14.144 1.00 52.12 126 ILE A N 1
ATOM 1092 C CA . ILE A 1 126 ? -16.175 8.919 13.422 1.00 52.12 126 ILE A CA 1
ATOM 1093 C C . ILE A 1 126 ? -17.405 8.042 13.094 1.00 52.12 126 ILE A C 1
ATOM 1095 O O . ILE A 1 126 ? -17.473 7.441 12.026 1.00 52.12 126 ILE A O 1
ATOM 1099 N N . TYR A 1 127 ? -18.443 8.052 13.933 1.00 53.44 127 TYR A N 1
ATOM 1100 C CA . TYR A 1 127 ? -19.613 7.177 13.755 1.00 53.44 127 TYR A CA 1
ATOM 1101 C C . TYR A 1 127 ? -20.861 7.863 13.179 1.00 53.44 127 TYR A C 1
ATOM 1103 O O . TYR A 1 127 ? -21.842 7.190 12.878 1.00 53.44 127 TYR A O 1
ATOM 1111 N N . LYS A 1 128 ? -20.842 9.189 12.975 1.00 52.53 128 LYS A N 1
ATOM 1112 C CA . LYS A 1 128 ? -22.061 9.946 12.634 1.00 52.53 128 LYS A CA 1
ATOM 1113 C C . LYS A 1 128 ? -22.465 9.917 11.155 1.00 52.53 128 LYS A C 1
ATOM 1115 O O . LYS A 1 128 ? -23.617 10.212 10.858 1.00 52.53 128 LYS A O 1
ATOM 1120 N N . ASN A 1 129 ? -21.581 9.603 10.197 1.00 52.28 129 ASN A N 1
ATOM 1121 C CA . ASN A 1 129 ? -21.979 9.580 8.781 1.00 52.28 129 ASN A CA 1
ATOM 1122 C C . ASN A 1 129 ? -21.143 8.633 7.891 1.00 52.28 129 ASN A C 1
ATOM 1124 O O . ASN A 1 129 ? -20.046 8.196 8.234 1.00 52.28 129 ASN A O 1
ATOM 1128 N N . LYS A 1 130 ? -21.646 8.336 6.678 1.00 54.66 130 LYS A N 1
ATOM 1129 C CA . LYS A 1 130 ? -20.951 7.494 5.672 1.00 54.66 130 LYS A CA 1
ATOM 1130 C C . LYS A 1 130 ? -19.529 7.987 5.334 1.00 54.66 130 LYS A C 1
ATOM 1132 O O . LYS A 1 130 ? -18.704 7.183 4.901 1.00 54.66 130 LYS A O 1
ATOM 1137 N N . ARG A 1 131 ? -19.237 9.285 5.511 1.00 48.16 131 ARG A N 1
ATOM 1138 C CA . ARG A 1 131 ? -17.917 9.890 5.245 1.00 48.16 131 ARG A CA 1
ATOM 1139 C C . ARG A 1 131 ? -16.917 9.623 6.370 1.00 48.16 131 ARG A C 1
ATOM 1141 O O . ARG A 1 131 ? -15.722 9.604 6.091 1.00 48.16 131 ARG A O 1
ATOM 1148 N N . THR A 1 132 ? -17.393 9.395 7.589 1.00 52.56 132 THR A N 1
ATOM 1149 C CA . THR A 1 132 ? -16.570 9.159 8.773 1.00 52.56 132 THR A CA 1
ATOM 1150 C C . THR A 1 132 ? -16.502 7.693 9.188 1.00 52.56 132 THR A C 1
ATOM 1152 O O . THR A 1 132 ? -15.562 7.349 9.899 1.00 52.56 132 THR A O 1
ATOM 1155 N N . LYS A 1 133 ? -17.384 6.827 8.646 1.00 62.03 133 LYS A N 1
ATOM 1156 C CA . LYS A 1 133 ? -17.339 5.363 8.832 1.00 62.03 133 LYS A CA 1
ATOM 1157 C C . LYS A 1 133 ? -15.898 4.823 8.786 1.00 62.03 133 LYS A C 1
ATOM 1159 O O . LYS A 1 133 ? -15.182 5.197 7.842 1.00 62.03 133 LYS A O 1
ATOM 1164 N N . PRO A 1 134 ? -15.518 3.911 9.703 1.00 65.19 134 PRO A N 1
ATOM 1165 C CA . PRO A 1 134 ? -14.205 3.270 9.725 1.00 65.19 134 PRO A CA 1
ATOM 1166 C C . PRO A 1 134 ? -13.792 2.727 8.356 1.00 65.19 134 PRO A C 1
ATOM 1168 O O . PRO A 1 134 ? -14.635 2.412 7.501 1.00 65.19 134 PRO A O 1
ATOM 1171 N N . TRP A 1 135 ? -12.487 2.646 8.111 1.00 72.31 135 TRP A N 1
ATOM 1172 C CA . TRP A 1 135 ? -11.993 1.964 6.921 1.00 72.31 135 TRP A CA 1
ATOM 1173 C C . TRP A 1 135 ? -12.391 0.499 7.019 1.00 72.31 135 TRP A C 1
ATOM 1175 O O . TRP A 1 135 ? -12.184 -0.139 8.047 1.00 72.31 135 TRP A O 1
ATOM 1185 N N . ASN A 1 136 ? -12.926 -0.048 5.930 1.00 85.94 136 ASN A N 1
ATOM 1186 C CA . ASN A 1 136 ? -12.949 -1.493 5.779 1.00 85.94 136 ASN A CA 1
ATOM 1187 C C . ASN A 1 136 ? -11.523 -1.915 5.405 1.00 85.94 136 ASN A C 1
ATOM 1189 O O . ASN A 1 136 ? -11.223 -2.137 4.230 1.00 85.94 136 ASN A O 1
ATOM 1193 N N . PHE A 1 137 ? -10.628 -1.890 6.400 1.00 88.19 137 PHE A N 1
ATOM 1194 C CA . PHE A 1 137 ? -9.205 -2.144 6.201 1.00 88.19 137 PHE A CA 1
ATOM 1195 C C . PHE A 1 137 ? -8.995 -3.531 5.600 1.00 88.19 137 PHE A C 1
ATOM 1197 O O . PHE A 1 137 ? -8.143 -3.664 4.736 1.00 88.19 137 PHE A O 1
ATOM 1204 N N . GLY A 1 138 ? -9.829 -4.517 5.947 1.00 90.62 138 GLY A N 1
ATOM 1205 C CA . GLY A 1 138 ? -9.731 -5.860 5.385 1.00 90.62 138 GLY A CA 1
ATOM 1206 C C . GLY A 1 138 ? -10.063 -5.940 3.893 1.00 90.62 138 GLY A C 1
ATOM 1207 O O . GLY A 1 138 ? -9.368 -6.604 3.125 1.00 90.62 138 GLY A O 1
ATOM 1208 N N . LEU A 1 139 ? -11.082 -5.209 3.431 1.00 92.50 139 LEU A N 1
ATOM 1209 C CA . LEU A 1 139 ? -11.380 -5.133 1.999 1.00 92.50 139 LEU A CA 1
ATOM 1210 C C . LEU A 1 139 ? -10.291 -4.365 1.239 1.00 92.50 139 LEU A C 1
ATOM 1212 O O . LEU A 1 139 ? -9.898 -4.755 0.140 1.00 92.50 139 LEU A O 1
ATOM 1216 N N . ILE A 1 140 ? -9.798 -3.276 1.831 1.00 93.25 140 ILE A N 1
ATOM 1217 C CA . ILE A 1 140 ? -8.725 -2.466 1.250 1.00 93.25 140 ILE A CA 1
ATOM 1218 C C . ILE A 1 140 ? -7.424 -3.267 1.192 1.00 93.25 140 ILE A C 1
ATOM 1220 O O . ILE A 1 140 ? -6.747 -3.220 0.168 1.00 93.25 140 ILE A O 1
ATOM 1224 N N . SER A 1 141 ? -7.113 -4.048 2.230 1.00 95.06 141 SER A N 1
ATOM 1225 C CA . SER A 1 141 ? -5.942 -4.919 2.272 1.00 95.06 141 SER A CA 1
ATOM 1226 C C . SER A 1 141 ? -5.997 -5.981 1.195 1.00 95.06 141 SER A C 1
ATOM 1228 O O . SER A 1 141 ? -5.057 -6.089 0.418 1.00 95.06 141 SER A O 1
ATOM 1230 N N . LYS A 1 142 ? -7.131 -6.673 1.053 1.00 96.12 142 LYS A N 1
ATOM 1231 C CA . LYS A 1 142 ? -7.345 -7.654 -0.017 1.00 96.12 142 LYS A CA 1
ATOM 1232 C C . LYS A 1 142 ? -7.098 -7.055 -1.405 1.00 96.12 142 LYS A C 1
ATOM 1234 O O . LYS A 1 142 ? -6.391 -7.631 -2.225 1.00 96.12 142 LYS A O 1
ATOM 1239 N N . TYR A 1 143 ? -7.690 -5.895 -1.677 1.00 97.00 143 TYR A N 1
ATOM 1240 C CA . TYR A 1 143 ? -7.573 -5.236 -2.976 1.00 97.00 143 TYR A CA 1
ATOM 1241 C C . TYR A 1 143 ? -6.183 -4.670 -3.255 1.00 97.00 143 TYR A C 1
ATOM 1243 O O . TYR A 1 143 ? -5.726 -4.715 -4.397 1.00 97.00 143 TYR A O 1
ATOM 1251 N N . MET A 1 144 ? -5.516 -4.124 -2.242 1.00 96.69 144 MET A N 1
ATOM 1252 C CA . MET A 1 144 ? -4.155 -3.629 -2.3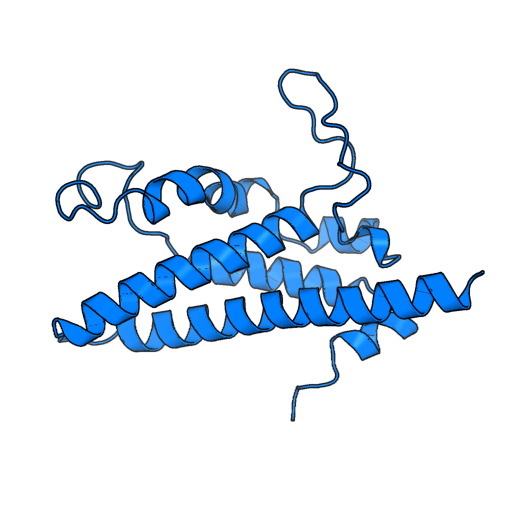99 1.00 96.69 144 MET A CA 1
ATOM 1253 C C . MET A 1 144 ? -3.172 -4.785 -2.584 1.00 96.69 144 MET A C 1
ATOM 1255 O O . MET A 1 144 ? -2.316 -4.689 -3.453 1.00 96.69 144 MET A O 1
ATOM 1259 N N . GLU A 1 145 ? -3.327 -5.886 -1.845 1.00 97.00 145 GLU A N 1
ATOM 1260 C CA . GLU A 1 145 ? -2.466 -7.067 -1.966 1.00 97.00 145 GLU A CA 1
ATOM 1261 C C . GLU A 1 145 ? -2.534 -7.666 -3.376 1.00 97.00 145 GLU A C 1
ATOM 1263 O O . GLU A 1 145 ? -1.498 -7.871 -4.000 1.00 97.00 145 GLU A O 1
ATOM 1268 N N . GLN A 1 146 ? -3.735 -7.789 -3.956 1.00 96.81 146 GLN A N 1
ATOM 1269 C CA . GLN A 1 146 ? -3.890 -8.177 -5.364 1.00 96.81 146 GLN A CA 1
ATOM 1270 C C . GLN A 1 146 ? -3.107 -7.247 -6.314 1.00 96.81 146 GLN A C 1
ATOM 1272 O O . GLN A 1 146 ? -2.487 -7.699 -7.276 1.00 96.81 146 GLN A O 1
ATOM 1277 N N . THR A 1 147 ? -3.120 -5.936 -6.064 1.00 96.75 147 THR A N 1
ATOM 1278 C CA . THR A 1 147 ? -2.366 -4.966 -6.872 1.00 96.75 147 THR A CA 1
ATOM 1279 C C . THR A 1 147 ? -0.855 -5.079 -6.660 1.00 96.75 147 THR A C 1
ATOM 1281 O O . THR A 1 147 ? -0.108 -4.959 -7.632 1.00 96.75 147 THR A O 1
ATOM 1284 N N . ILE A 1 148 ? -0.401 -5.332 -5.429 1.00 96.38 148 ILE A N 1
ATOM 1285 C CA 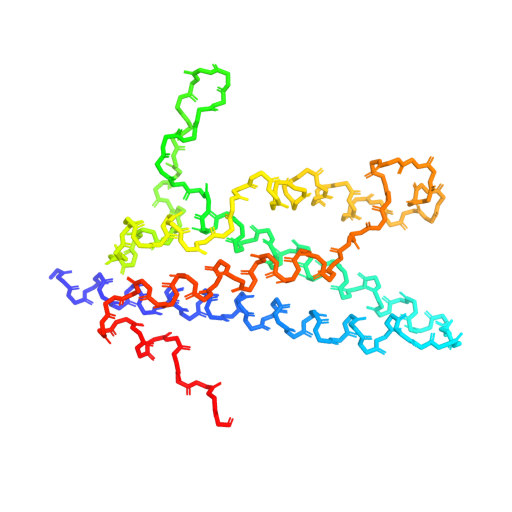. ILE A 1 148 ? 1.010 -5.574 -5.098 1.00 96.38 148 ILE A CA 1
ATOM 1286 C C . ILE A 1 148 ? 1.506 -6.826 -5.827 1.00 96.38 148 ILE A C 1
ATOM 1288 O O . ILE A 1 148 ? 2.535 -6.774 -6.498 1.00 96.38 148 ILE A O 1
ATOM 1292 N N . GLU A 1 149 ? 0.758 -7.928 -5.773 1.00 95.31 149 GLU A N 1
ATOM 1293 C CA . GLU A 1 149 ? 1.104 -9.154 -6.495 1.00 95.31 149 GLU A CA 1
ATOM 1294 C C . GLU A 1 149 ? 1.164 -8.939 -8.006 1.00 95.31 149 GLU A C 1
ATOM 1296 O O . GLU A 1 149 ? 2.115 -9.376 -8.653 1.00 95.31 149 GLU A O 1
ATOM 1301 N N . ALA A 1 150 ? 0.171 -8.249 -8.575 1.00 95.25 150 ALA A N 1
ATOM 1302 C CA . ALA A 1 150 ? 0.158 -7.927 -9.998 1.00 95.25 150 ALA A CA 1
ATOM 1303 C C . ALA A 1 150 ? 1.386 -7.096 -10.393 1.00 95.25 150 ALA A C 1
ATOM 1305 O O . ALA A 1 150 ? 1.958 -7.307 -11.462 1.00 95.25 150 ALA A O 1
ATOM 1306 N N . PHE A 1 151 ? 1.812 -6.161 -9.535 1.00 95.25 151 PHE A N 1
ATOM 1307 C CA . PHE A 1 151 ? 3.032 -5.391 -9.751 1.00 95.25 151 PHE A CA 1
ATOM 1308 C C . PHE A 1 151 ? 4.259 -6.302 -9.761 1.00 95.25 151 PHE A C 1
ATOM 1310 O O . PHE A 1 151 ? 4.978 -6.306 -10.759 1.00 95.25 151 PHE A O 1
ATOM 1317 N N . ILE A 1 152 ? 4.455 -7.116 -8.720 1.00 93.62 152 ILE A N 1
ATOM 1318 C CA . ILE A 1 152 ? 5.618 -8.007 -8.595 1.00 93.62 152 ILE A CA 1
ATOM 1319 C C . ILE A 1 152 ? 5.692 -8.973 -9.786 1.00 93.62 152 ILE A C 1
ATOM 1321 O O . ILE A 1 152 ? 6.702 -9.010 -10.482 1.00 93.62 152 ILE A O 1
ATOM 1325 N N . LYS A 1 153 ? 4.586 -9.651 -10.120 1.00 92.69 153 LYS A N 1
ATOM 1326 C CA . LYS A 1 153 ? 4.500 -10.575 -11.269 1.00 92.69 153 LYS A CA 1
ATOM 1327 C C . LYS A 1 153 ? 4.754 -9.888 -12.619 1.00 92.69 153 LYS A C 1
ATOM 1329 O O . LYS A 1 153 ? 5.113 -10.541 -13.596 1.00 92.69 153 LYS A O 1
ATOM 1334 N N . SER A 1 154 ? 4.554 -8.571 -12.700 1.00 93.06 154 SER A N 1
ATOM 1335 C CA . SER A 1 154 ? 4.795 -7.788 -13.916 1.00 93.06 154 SER A CA 1
ATOM 1336 C C . SER A 1 154 ? 6.233 -7.283 -14.063 1.00 93.06 154 SER A C 1
ATOM 1338 O O . SER A 1 154 ? 6.568 -6.748 -15.126 1.00 93.06 154 SER A O 1
ATOM 1340 N N . LEU A 1 155 ? 7.078 -7.426 -13.036 1.00 92.06 155 LEU A N 1
ATOM 1341 C CA . LEU A 1 155 ? 8.463 -6.968 -13.069 1.00 92.06 155 LEU A CA 1
ATOM 1342 C C . LEU A 1 155 ? 9.324 -7.825 -14.012 1.00 92.06 155 LEU A C 1
ATOM 1344 O O . LEU A 1 155 ? 9.124 -9.033 -14.141 1.00 92.06 155 LEU A O 1
ATOM 1348 N N . PRO A 1 156 ? 10.337 -7.231 -14.664 1.00 88.31 156 PRO A N 1
ATOM 1349 C CA . PRO A 1 156 ? 11.405 -7.999 -15.293 1.00 88.31 156 PRO A CA 1
ATOM 1350 C C . PRO A 1 156 ? 12.192 -8.804 -14.248 1.00 88.31 156 PRO A C 1
ATOM 1352 O O . PRO A 1 156 ? 12.396 -8.326 -13.134 1.00 88.31 156 PRO A O 1
ATOM 1355 N N . ALA A 1 157 ? 12.754 -9.956 -14.631 1.00 82.62 157 ALA A N 1
ATOM 1356 C CA . ALA A 1 157 ? 13.529 -10.829 -13.734 1.00 82.62 157 ALA A CA 1
ATOM 1357 C C . ALA A 1 157 ? 14.664 -10.110 -12.969 1.00 82.62 157 ALA A C 1
ATOM 1359 O O . ALA A 1 157 ? 14.978 -10.460 -11.833 1.00 82.62 157 ALA A O 1
ATOM 1360 N N . LYS A 1 158 ? 15.263 -9.068 -13.567 1.00 78.00 158 LYS A N 1
ATOM 1361 C CA . LYS A 1 158 ? 16.280 -8.224 -12.915 1.00 78.00 158 LYS A CA 1
ATOM 1362 C C . LYS A 1 158 ? 15.726 -7.475 -11.693 1.00 78.00 158 LYS A C 1
ATOM 1364 O O . LYS A 1 158 ? 16.440 -7.323 -10.711 1.00 78.00 158 LYS A O 1
ATOM 1369 N N . HIS A 1 159 ? 14.482 -7.002 -11.759 1.00 78.19 159 HIS A N 1
ATOM 1370 C CA . HIS A 1 159 ? 13.840 -6.234 -10.687 1.00 78.19 159 HIS A CA 1
ATOM 1371 C C . HIS A 1 159 ? 13.025 -7.115 -9.743 1.00 78.19 159 HIS A C 1
ATOM 1373 O O . HIS A 1 159 ? 12.820 -6.732 -8.602 1.00 78.19 159 HIS A O 1
ATOM 1379 N N . ASP A 1 160 ? 12.612 -8.303 -10.172 1.00 76.38 160 ASP A N 1
ATOM 1380 C CA . ASP A 1 160 ? 11.908 -9.275 -9.329 1.00 76.38 160 ASP A CA 1
ATOM 1381 C C . ASP A 1 160 ? 12.718 -9.658 -8.069 1.00 76.38 160 ASP A C 1
ATOM 1383 O O . ASP A 1 160 ? 12.209 -9.686 -6.946 1.00 76.38 160 ASP A O 1
ATOM 1387 N N . ARG A 1 161 ? 14.043 -9.802 -8.221 1.00 78.88 161 ARG A N 1
ATOM 1388 C CA . ARG A 1 161 ? 14.978 -10.005 -7.097 1.00 78.88 161 ARG A CA 1
ATOM 1389 C C . ARG A 1 161 ? 14.939 -8.865 -6.079 1.00 78.88 161 ARG A C 1
ATOM 1391 O O . ARG A 1 161 ? 15.157 -9.095 -4.893 1.00 78.88 161 ARG A O 1
ATOM 1398 N N . LEU A 1 162 ? 14.617 -7.651 -6.525 1.00 79.50 162 LEU A N 1
ATOM 1399 C CA . LEU A 1 162 ? 14.436 -6.493 -5.659 1.00 79.50 162 LEU A CA 1
ATOM 1400 C C . LEU A 1 162 ? 13.105 -6.523 -4.913 1.00 79.50 162 LEU A C 1
ATOM 1402 O O . LEU A 1 162 ? 12.813 -5.537 -4.274 1.00 79.50 162 LEU A O 1
ATOM 1406 N N . PHE A 1 163 ? 12.273 -7.559 -4.963 1.00 81.38 163 PHE A N 1
ATOM 1407 C CA . PHE A 1 163 ? 11.050 -7.617 -4.142 1.00 81.38 163 PHE A CA 1
ATOM 1408 C C . PHE A 1 163 ? 10.839 -8.982 -3.472 1.00 81.38 163 PHE A C 1
ATOM 1410 O O . PHE A 1 163 ? 10.143 -9.049 -2.463 1.00 81.38 163 PHE A O 1
ATOM 1417 N N . ASN A 1 164 ? 11.528 -10.031 -3.935 1.00 70.94 164 ASN A N 1
ATOM 1418 C CA . ASN A 1 164 ? 11.376 -11.401 -3.425 1.00 70.94 164 ASN A CA 1
ATOM 1419 C C . ASN A 1 164 ? 12.400 -11.831 -2.355 1.00 70.94 164 ASN A C 1
ATOM 1421 O O . ASN A 1 164 ? 12.355 -12.962 -1.887 1.00 70.94 164 ASN A O 1
ATOM 1425 N N . GLN A 1 165 ? 13.326 -10.962 -1.936 1.00 53.38 165 GLN A N 1
ATOM 1426 C CA . GLN A 1 165 ? 14.443 -11.363 -1.061 1.00 53.38 165 GLN A CA 1
ATOM 1427 C C . GLN A 1 165 ? 14.115 -11.596 0.429 1.00 53.38 165 GLN A C 1
ATOM 1429 O O . GLN A 1 165 ? 15.003 -12.040 1.143 1.00 53.38 165 GLN A O 1
ATOM 1434 N N . ASN A 1 166 ? 12.877 -11.401 0.900 1.00 41.78 166 ASN A N 1
ATOM 1435 C CA . ASN A 1 166 ? 12.509 -11.595 2.316 1.00 41.78 166 ASN A CA 1
ATOM 1436 C C . ASN A 1 166 ? 11.242 -12.461 2.493 1.00 41.78 166 ASN A C 1
ATOM 1438 O O . ASN A 1 166 ? 10.239 -12.001 3.036 1.00 41.78 166 ASN A O 1
ATOM 1442 N N . GLN A 1 167 ? 11.283 -13.712 2.024 1.00 36.88 167 GLN A N 1
ATOM 1443 C CA . GLN A 1 167 ? 10.367 -14.788 2.458 1.00 36.88 167 GLN A CA 1
ATOM 1444 C C . GLN A 1 167 ? 11.115 -15.898 3.225 1.00 36.88 167 GLN A C 1
ATOM 1446 O O . GLN A 1 167 ? 10.824 -17.078 3.054 1.00 36.88 167 GLN A O 1
ATOM 1451 N N . ARG A 1 168 ? 12.115 -15.531 4.033 1.00 30.14 168 ARG A N 1
ATOM 1452 C CA . ARG A 1 168 ? 12.741 -16.443 5.000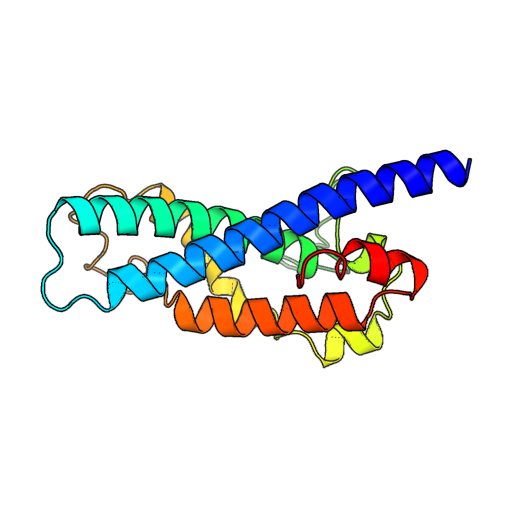 1.00 30.14 168 ARG A CA 1
ATOM 1453 C C . ARG A 1 168 ? 12.308 -16.065 6.403 1.00 30.14 168 ARG A C 1
ATOM 1455 O O . ARG A 1 168 ? 12.270 -14.842 6.665 1.00 30.14 168 ARG A O 1
#

Secondary structure (DSSP, 8-state):
-HHHHHHHHHHHHHHHHHHHHHHHHHHHHHHHHHT-SS--HHHHHHHHHHHHHHHHHHHHHHHHHHS-S--EETTEE-PPPTT---GGGGT--HHHHHHHSPPHHHHHHHHHHHHHHHT--STTSTTSSTTTS---HHHHHHHHHHHHHHHHHHS-HHHHHHHHS---